Protein AF-A0A415L413-F1 (afdb_monomer_lite)

Foldseek 3Di:
DVVVVVVVVVVVVVVVVVVVVVVVVVVVVVVVVVCCVQVVPPDDPDPADWDFDDQDPQQWTWTAGPVPRDIDIDHDDPVVVVVVVVVVPPD

Sequence (91 aa):
MIHILIPIFVGIGIATVFIRIVRILIFLFSKIKKRMKYERKIKFLCKHIYEINSICGDGEVEVTCLRCGKKKFIRFSLNSLTEFRMIGGKK

pLDDT: mean 71.7, std 13.84, range [36.5, 93.31]

Organism: NCBI:txid39496

Structure (mmCIF, N/CA/C/O backbone):
data_AF-A0A415L413-F1
#
_entry.id   AF-A0A415L413-F1
#
loop_
_atom_site.group_PDB
_atom_site.id
_atom_site.type_symbol
_atom_site.label_atom_id
_atom_site.label_alt_id
_atom_site.label_comp_id
_atom_site.label_asym_id
_atom_site.label_entity_id
_atom_site.label_seq_id
_atom_site.pdbx_PDB_ins_code
_atom_site.Cartn_x
_atom_site.Cartn_y
_atom_site.Cartn_z
_atom_site.occupancy
_atom_site.B_iso_or_equiv
_atom_site.auth_seq_id
_atom_site.auth_comp_id
_atom_site.auth_asym_id
_atom_site.auth_atom_id
_atom_site.pdbx_PDB_model_num
ATOM 1 N N . MET A 1 1 ? 36.383 2.718 -39.621 1.00 62.09 1 MET A N 1
ATOM 2 C CA . MET A 1 1 ? 36.328 3.045 -38.173 1.00 62.09 1 MET A CA 1
ATOM 3 C C . MET A 1 1 ? 35.000 3.662 -37.726 1.00 62.09 1 MET A C 1
ATOM 5 O O . MET A 1 1 ? 34.481 3.220 -36.713 1.00 62.09 1 MET A O 1
ATOM 9 N N . ILE A 1 2 ? 34.403 4.608 -38.464 1.00 66.94 2 ILE A N 1
ATOM 10 C CA . ILE A 1 2 ? 33.136 5.277 -38.080 1.00 66.94 2 ILE A CA 1
ATOM 11 C C . ILE A 1 2 ? 31.951 4.298 -37.924 1.00 66.94 2 ILE A C 1
ATOM 13 O O . ILE A 1 2 ? 31.159 4.436 -36.997 1.00 66.94 2 ILE A O 1
ATOM 17 N N . HIS A 1 3 ? 31.885 3.246 -38.747 1.00 70.31 3 HIS A N 1
ATOM 18 C CA . HIS A 1 3 ? 30.829 2.222 -38.682 1.00 70.31 3 HIS A CA 1
ATOM 19 C C . HIS A 1 3 ? 30.760 1.441 -37.358 1.00 70.31 3 HIS A C 1
ATOM 21 O O . HIS A 1 3 ? 29.707 0.905 -37.036 1.00 70.31 3 HIS A O 1
ATOM 27 N N . ILE A 1 4 ? 31.848 1.387 -36.581 1.00 74.38 4 ILE A N 1
ATOM 28 C CA . ILE A 1 4 ? 31.892 0.696 -35.279 1.00 74.38 4 ILE A CA 1
ATOM 29 C C . ILE A 1 4 ? 31.521 1.659 -34.139 1.00 74.38 4 ILE A C 1
ATOM 31 O O . ILE A 1 4 ? 31.014 1.239 -33.106 1.00 74.38 4 ILE A O 1
ATOM 35 N N . LEU A 1 5 ? 31.699 2.966 -34.336 1.00 74.81 5 LEU A N 1
ATOM 36 C CA . LEU A 1 5 ? 31.396 3.981 -33.325 1.00 74.81 5 LEU A CA 1
ATOM 37 C C . LEU A 1 5 ? 29.884 4.226 -33.179 1.00 74.81 5 LEU A C 1
ATOM 39 O O . LEU A 1 5 ? 29.388 4.460 -32.078 1.00 74.81 5 LEU A O 1
ATOM 43 N N . ILE A 1 6 ? 29.148 4.120 -34.288 1.00 78.81 6 ILE A N 1
ATOM 44 C CA . ILE A 1 6 ? 27.688 4.278 -34.351 1.00 78.81 6 ILE A CA 1
ATOM 45 C C . ILE A 1 6 ? 26.950 3.277 -33.437 1.00 78.81 6 ILE A C 1
ATOM 47 O O . ILE A 1 6 ? 26.162 3.726 -32.602 1.00 78.81 6 ILE A O 1
ATOM 51 N N . PRO A 1 7 ? 27.192 1.950 -33.505 1.00 82.88 7 PRO A N 1
ATOM 52 C CA . PRO A 1 7 ? 26.494 0.996 -32.641 1.00 82.88 7 PRO A CA 1
ATOM 53 C C . PRO A 1 7 ? 26.844 1.163 -31.157 1.00 82.88 7 PRO A C 1
ATOM 55 O O . PRO A 1 7 ? 25.994 0.915 -30.304 1.00 82.88 7 PRO A O 1
ATOM 58 N N . ILE A 1 8 ? 28.051 1.640 -30.833 1.00 84.06 8 ILE A N 1
ATOM 59 C CA . ILE A 1 8 ? 28.458 1.917 -29.447 1.00 84.06 8 ILE A CA 1
ATOM 60 C C . ILE A 1 8 ? 27.635 3.079 -28.874 1.00 84.06 8 ILE A C 1
ATOM 62 O O . ILE A 1 8 ? 27.087 2.968 -27.778 1.00 84.06 8 ILE A O 1
ATOM 66 N N . PHE A 1 9 ? 27.474 4.166 -29.633 1.00 83.00 9 PHE A N 1
ATOM 67 C CA . PHE A 1 9 ? 26.654 5.308 -29.217 1.00 83.00 9 PHE A CA 1
ATOM 68 C C . PHE A 1 9 ? 25.171 4.950 -29.078 1.00 83.00 9 PHE A C 1
ATOM 70 O O . PHE A 1 9 ? 24.526 5.339 -28.102 1.00 83.00 9 PHE A O 1
ATOM 77 N N . VAL A 1 10 ? 24.639 4.161 -30.015 1.00 86.69 10 VAL A N 1
ATOM 78 C CA . VAL A 1 10 ? 23.255 3.668 -29.953 1.00 86.69 10 VAL A CA 1
ATOM 79 C C . VAL A 1 10 ? 23.052 2.770 -28.728 1.00 86.69 10 VAL A C 1
ATOM 81 O O . VAL A 1 10 ? 22.063 2.928 -28.013 1.00 86.69 10 VAL A O 1
ATOM 84 N N . GLY A 1 11 ? 24.012 1.893 -28.418 1.00 85.81 11 GLY A N 1
ATOM 85 C CA . GLY A 1 11 ? 23.978 1.047 -27.223 1.00 85.81 11 GLY A CA 1
ATOM 86 C C . GLY A 1 11 ? 23.930 1.850 -25.918 1.00 85.81 11 GLY A C 1
ATOM 87 O O . GLY A 1 11 ? 23.125 1.548 -25.036 1.00 85.81 11 GLY A O 1
ATOM 88 N N . ILE A 1 12 ? 24.722 2.922 -25.814 1.00 90.12 12 ILE A N 1
ATOM 89 C CA . ILE A 1 12 ? 24.715 3.827 -24.650 1.00 90.12 12 ILE A CA 1
ATOM 90 C C . ILE A 1 12 ? 23.365 4.556 -24.526 1.00 90.12 12 ILE A C 1
ATOM 92 O O . ILE A 1 12 ? 22.824 4.696 -23.423 1.00 90.12 12 ILE A O 1
ATOM 96 N N . GLY A 1 13 ? 22.780 4.975 -25.652 1.00 87.06 13 GLY A N 1
ATOM 97 C CA . GLY A 1 13 ? 21.447 5.581 -25.692 1.00 87.06 13 GLY A CA 1
ATOM 98 C C . GLY A 1 13 ? 20.357 4.634 -25.179 1.00 87.06 13 GLY A C 1
ATOM 99 O O . GLY A 1 13 ? 19.558 5.001 -24.319 1.00 87.06 13 GLY A O 1
ATOM 100 N N . ILE A 1 14 ? 20.362 3.381 -25.632 1.00 90.19 14 ILE A N 1
ATOM 101 C CA . ILE A 1 14 ? 19.392 2.369 -25.187 1.00 90.19 14 ILE A CA 1
ATOM 102 C C . ILE A 1 14 ? 19.570 2.068 -23.694 1.00 90.19 14 ILE A C 1
ATOM 104 O O . ILE A 1 14 ? 18.589 2.037 -22.947 1.00 90.19 14 ILE A O 1
ATOM 108 N N . ALA A 1 15 ? 20.812 1.905 -23.233 1.00 89.75 15 ALA A N 1
ATOM 109 C CA . ALA A 1 15 ? 21.107 1.620 -21.832 1.00 89.75 15 ALA A CA 1
ATOM 110 C C . ALA A 1 15 ? 20.622 2.742 -20.899 1.00 89.75 15 ALA A C 1
ATOM 112 O O . ALA A 1 15 ? 20.003 2.480 -19.866 1.00 89.75 15 ALA A O 1
ATOM 113 N N . THR A 1 16 ? 20.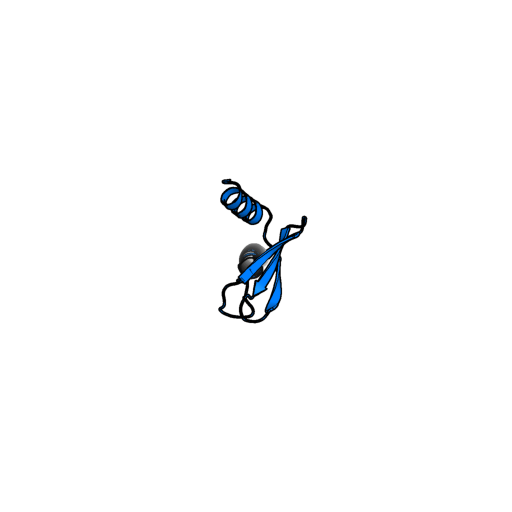847 4.003 -21.271 1.00 91.75 16 THR A N 1
ATOM 114 C CA . THR A 1 16 ? 20.412 5.155 -20.466 1.00 91.75 16 THR A CA 1
ATOM 115 C C . THR A 1 16 ? 18.890 5.278 -20.399 1.00 91.75 16 THR A C 1
ATOM 117 O O . THR A 1 16 ? 18.347 5.509 -19.313 1.00 91.75 16 THR A O 1
ATOM 120 N N . VAL A 1 17 ? 18.181 5.054 -21.510 1.00 92.75 17 VAL A N 1
ATOM 121 C CA . VAL A 1 17 ? 16.708 5.020 -21.531 1.00 92.75 17 VAL A CA 1
ATOM 122 C C . VAL A 1 17 ? 16.177 3.871 -20.671 1.00 92.75 17 VAL A C 1
ATOM 124 O O . VAL A 1 17 ? 15.271 4.077 -19.859 1.00 92.75 17 VAL A O 1
ATOM 127 N N . PHE A 1 18 ? 16.781 2.686 -20.761 1.00 92.94 18 PHE A N 1
ATOM 128 C CA . PHE A 1 18 ? 16.387 1.527 -19.960 1.00 92.94 18 PHE A CA 1
ATOM 129 C C . PHE A 1 18 ? 16.532 1.790 -18.454 1.00 92.94 18 PHE A C 1
ATOM 131 O O . PHE A 1 18 ? 15.596 1.556 -17.687 1.00 92.94 18 PHE A O 1
ATOM 138 N N . ILE A 1 19 ? 17.655 2.376 -18.025 1.00 92.44 19 ILE A N 1
ATOM 139 C CA . ILE A 1 19 ? 17.880 2.752 -16.619 1.00 92.44 19 ILE A CA 1
ATOM 140 C C . ILE A 1 19 ? 16.811 3.742 -16.135 1.00 92.44 19 ILE A C 1
ATOM 142 O O . ILE A 1 19 ? 16.302 3.612 -15.017 1.00 92.44 19 ILE A O 1
ATOM 146 N N . ARG A 1 20 ? 16.436 4.729 -16.962 1.00 93.06 20 ARG A N 1
ATOM 147 C CA . ARG A 1 20 ? 15.376 5.693 -16.623 1.00 93.06 20 ARG A CA 1
ATOM 148 C C . ARG A 1 20 ? 14.029 5.003 -16.422 1.00 93.06 20 ARG A C 1
ATOM 150 O O . ARG A 1 20 ? 13.373 5.272 -15.415 1.00 93.06 20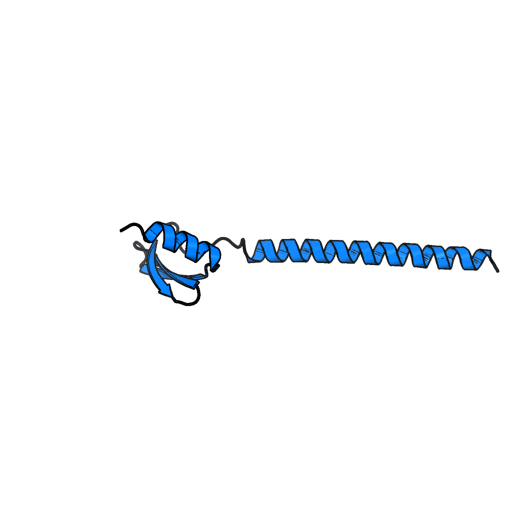 ARG A O 1
ATOM 157 N N . ILE A 1 21 ? 13.651 4.100 -17.326 1.00 93.31 21 ILE A N 1
ATOM 158 C CA . ILE A 1 21 ? 12.398 3.336 -17.247 1.00 93.31 21 ILE A CA 1
ATOM 159 C C . ILE A 1 21 ? 12.364 2.502 -15.962 1.00 93.31 21 ILE A C 1
ATOM 161 O O . ILE A 1 21 ? 11.421 2.619 -15.179 1.00 93.31 21 ILE A O 1
ATOM 165 N N . VAL A 1 22 ? 13.422 1.736 -15.677 1.00 92.31 22 VAL A N 1
ATOM 166 C CA . VAL A 1 22 ? 13.513 0.911 -14.459 1.00 92.31 22 VAL A CA 1
ATOM 167 C C . VAL A 1 22 ? 13.371 1.765 -13.196 1.00 92.31 22 VAL A C 1
ATOM 169 O O . VAL A 1 22 ? 12.639 1.400 -12.274 1.00 92.31 22 VAL A O 1
ATOM 172 N N . ARG A 1 23 ? 14.005 2.943 -13.155 1.00 92.69 23 ARG A N 1
ATOM 173 C CA . ARG A 1 23 ? 13.918 3.856 -12.004 1.00 92.69 23 ARG A CA 1
ATOM 174 C C . ARG A 1 23 ? 12.491 4.362 -11.771 1.00 92.69 23 ARG A C 1
ATOM 176 O O . ARG A 1 23 ? 12.057 4.437 -10.620 1.00 92.69 23 ARG A O 1
ATOM 183 N N . ILE A 1 24 ? 11.756 4.664 -12.844 1.00 91.56 24 ILE A N 1
ATOM 184 C CA . ILE A 1 24 ? 10.342 5.064 -12.777 1.00 91.56 24 ILE A CA 1
ATOM 185 C C . ILE A 1 24 ? 9.483 3.903 -12.263 1.00 91.56 24 ILE A C 1
ATOM 187 O O . ILE A 1 24 ? 8.673 4.112 -11.356 1.00 91.56 24 ILE A O 1
ATOM 191 N N . LEU A 1 25 ? 9.693 2.676 -12.757 1.00 90.69 25 LEU A N 1
ATOM 192 C CA . LEU A 1 25 ? 8.976 1.500 -12.252 1.00 90.69 25 LEU A CA 1
ATOM 193 C C . LEU A 1 25 ? 9.222 1.288 -10.753 1.00 90.69 25 LEU A C 1
ATOM 195 O O . LEU A 1 25 ? 8.263 1.134 -9.999 1.00 90.69 25 LEU A O 1
ATOM 199 N N . ILE A 1 26 ? 10.475 1.336 -10.287 1.00 90.12 26 ILE A N 1
ATOM 200 C CA . ILE A 1 26 ? 10.806 1.166 -8.859 1.00 90.12 26 ILE A CA 1
ATOM 201 C C . ILE A 1 26 ? 10.115 2.235 -8.002 1.00 90.12 26 ILE A C 1
ATOM 203 O O . ILE A 1 26 ? 9.608 1.933 -6.915 1.00 90.12 26 ILE A O 1
ATOM 207 N N . PHE A 1 27 ? 10.060 3.479 -8.483 1.00 88.06 27 PHE A N 1
ATOM 208 C CA . PHE A 1 27 ? 9.372 4.563 -7.789 1.00 88.06 27 PHE A CA 1
ATOM 209 C C . PHE A 1 27 ? 7.860 4.311 -7.689 1.00 88.06 27 PHE A C 1
ATOM 211 O O . PHE A 1 27 ? 7.282 4.439 -6.605 1.00 88.06 27 PHE A O 1
ATOM 218 N N . LEU A 1 28 ? 7.227 3.888 -8.787 1.00 85.88 28 LEU A N 1
ATOM 219 C CA . LEU A 1 28 ? 5.805 3.540 -8.821 1.00 85.88 28 LEU A CA 1
ATOM 220 C C . LEU A 1 28 ? 5.493 2.365 -7.888 1.00 85.88 28 LEU A C 1
ATOM 222 O O . LEU A 1 28 ? 4.598 2.477 -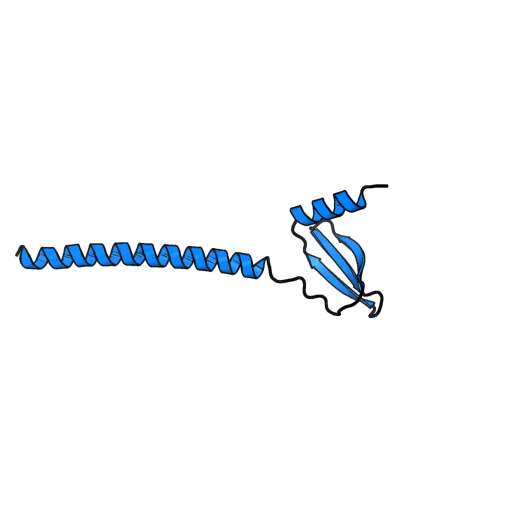7.048 1.00 85.88 28 LEU A O 1
ATOM 226 N N . PHE A 1 29 ? 6.278 1.287 -7.940 1.00 83.69 29 PHE A N 1
ATOM 227 C CA . PHE A 1 29 ? 6.123 0.147 -7.034 1.00 83.69 29 PHE A CA 1
ATOM 228 C C . PHE A 1 29 ? 6.327 0.533 -5.572 1.00 83.69 29 PHE A C 1
ATOM 230 O O . PHE A 1 29 ? 5.578 0.080 -4.709 1.00 83.69 29 PHE A O 1
ATOM 237 N N . SER A 1 30 ? 7.285 1.408 -5.268 1.00 80.38 30 SER A N 1
ATOM 238 C CA . SER A 1 30 ? 7.498 1.903 -3.903 1.00 80.38 30 SER A CA 1
ATOM 239 C C . SER A 1 30 ? 6.311 2.728 -3.407 1.00 80.38 30 SER A C 1
ATOM 241 O O . SER A 1 30 ? 5.906 2.597 -2.249 1.00 80.38 30 SER A O 1
ATOM 243 N N . LYS A 1 31 ? 5.706 3.540 -4.281 1.00 76.69 31 LYS A N 1
ATOM 244 C CA . LYS A 1 31 ? 4.499 4.315 -3.974 1.00 76.69 31 LYS A CA 1
ATOM 245 C C . LYS A 1 31 ? 3.298 3.398 -3.729 1.00 76.69 31 LYS A C 1
ATOM 247 O O . LYS A 1 31 ? 2.587 3.595 -2.745 1.00 76.69 31 LYS A O 1
ATOM 252 N N . ILE A 1 32 ? 3.123 2.363 -4.551 1.00 74.38 32 ILE A N 1
ATOM 253 C CA . ILE A 1 32 ? 2.073 1.346 -4.383 1.00 74.38 32 ILE A CA 1
ATOM 254 C C . ILE A 1 32 ? 2.302 0.536 -3.102 1.00 74.38 32 ILE A C 1
ATOM 256 O O . ILE A 1 32 ? 1.372 0.352 -2.325 1.00 74.38 32 ILE A O 1
ATOM 260 N N . LYS A 1 33 ? 3.537 0.111 -2.815 1.00 72.19 33 LYS A N 1
ATOM 261 C CA . LYS A 1 33 ? 3.889 -0.630 -1.593 1.00 72.19 33 LYS A CA 1
ATOM 262 C C . LYS A 1 33 ? 3.644 0.200 -0.335 1.00 72.19 33 LYS A C 1
ATOM 264 O O . LYS A 1 33 ? 3.139 -0.333 0.651 1.00 72.19 33 LYS A O 1
ATOM 269 N N . LYS A 1 34 ? 3.959 1.501 -0.367 1.00 66.06 34 LYS A N 1
ATOM 270 C CA . LYS A 1 34 ? 3.593 2.432 0.710 1.00 66.06 34 LYS A CA 1
ATOM 271 C C . LYS A 1 34 ? 2.074 2.490 0.862 1.00 66.06 34 LYS A C 1
ATOM 273 O O . LYS A 1 34 ? 1.597 2.230 1.960 1.00 66.06 34 LYS A O 1
ATOM 278 N N . ARG A 1 35 ? 1.317 2.721 -0.218 1.00 60.62 35 ARG A N 1
ATOM 279 C CA . ARG A 1 35 ? -0.157 2.723 -0.164 1.00 60.62 35 ARG A CA 1
ATOM 280 C C . ARG A 1 35 ? -0.719 1.417 0.395 1.00 60.62 35 ARG A C 1
ATOM 282 O O . ARG A 1 35 ? -1.441 1.468 1.371 1.00 60.62 35 ARG A O 1
ATOM 289 N N . MET A 1 36 ? -0.272 0.256 -0.075 1.00 61.19 36 MET A N 1
ATOM 290 C CA . MET A 1 36 ? -0.670 -1.062 0.448 1.00 61.19 36 MET A CA 1
ATOM 291 C C . MET A 1 36 ? -0.333 -1.272 1.934 1.00 61.19 36 MET A C 1
ATOM 293 O O . MET A 1 36 ? -1.028 -2.016 2.626 1.00 61.19 36 MET A O 1
ATOM 297 N N . LYS A 1 37 ? 0.738 -0.648 2.442 1.00 58.94 37 LYS A N 1
ATOM 298 C CA . LYS A 1 37 ? 1.128 -0.734 3.857 1.00 58.94 37 LYS A CA 1
ATOM 299 C C . LYS A 1 37 ? 0.278 0.180 4.748 1.00 58.94 37 LYS A C 1
ATOM 301 O O . LYS A 1 37 ? -0.034 -0.229 5.860 1.00 58.94 37 LYS A O 1
ATOM 306 N N . TYR A 1 38 ? -0.105 1.366 4.267 1.00 52.34 38 TYR A N 1
ATOM 307 C CA . TYR A 1 38 ? -0.926 2.332 5.014 1.00 52.34 38 TYR A CA 1
ATOM 308 C C . TYR A 1 38 ? -2.444 2.115 4.836 1.00 52.34 38 TYR A C 1
ATOM 310 O O . TYR A 1 38 ? -3.196 2.329 5.776 1.00 52.34 38 TYR A O 1
ATOM 318 N N . GLU A 1 39 ? -2.898 1.603 3.687 1.00 46.09 39 GLU A N 1
ATOM 319 C CA . GLU A 1 39 ? -4.283 1.165 3.418 1.00 46.09 39 GLU A CA 1
ATOM 320 C C . GLU A 1 39 ? -4.542 -0.283 3.848 1.00 46.09 39 GLU A C 1
ATOM 322 O O . GLU A 1 39 ? -5.588 -0.854 3.523 1.00 46.09 39 GLU A O 1
ATOM 327 N N . ARG A 1 40 ? -3.616 -0.919 4.584 1.00 47.34 40 ARG A N 1
ATOM 328 C CA . ARG A 1 40 ? -3.895 -2.212 5.215 1.00 47.34 40 ARG A CA 1
ATOM 329 C C . ARG A 1 40 ? -4.957 -1.985 6.288 1.00 47.34 40 ARG A C 1
ATOM 331 O O . ARG A 1 40 ? -4.657 -1.735 7.450 1.00 47.34 40 ARG A O 1
ATOM 338 N N . LYS A 1 41 ? -6.204 -2.059 5.816 1.00 49.22 41 LYS A N 1
ATOM 339 C CA . LYS A 1 41 ? -7.477 -2.092 6.521 1.00 49.22 41 LYS A CA 1
ATOM 340 C C . LYS A 1 41 ? -7.255 -2.617 7.926 1.00 49.22 41 LYS A C 1
ATOM 342 O O . LYS A 1 41 ? -6.774 -3.742 8.085 1.00 49.22 41 LYS A O 1
ATOM 347 N N . ILE A 1 42 ? -7.616 -1.808 8.916 1.00 56.84 42 ILE A N 1
ATOM 348 C CA . ILE A 1 42 ? -7.739 -2.224 10.307 1.00 56.84 42 ILE A CA 1
ATOM 349 C C . ILE A 1 42 ? -8.670 -3.443 10.309 1.00 56.84 42 ILE A C 1
ATOM 351 O O . ILE A 1 42 ? -9.889 -3.325 10.236 1.00 56.84 42 ILE A O 1
ATOM 355 N N . LYS A 1 43 ? -8.093 -4.648 10.273 1.00 55.03 43 LYS A N 1
ATOM 356 C CA . LYS A 1 43 ? -8.867 -5.886 10.321 1.00 55.03 43 LYS A CA 1
ATOM 357 C C . LYS A 1 43 ? -9.331 -6.041 11.756 1.00 55.03 43 LYS A C 1
ATOM 359 O O . LYS A 1 43 ? -8.521 -6.383 12.617 1.00 55.03 43 LYS A O 1
ATOM 364 N N . PHE A 1 44 ? -10.591 -5.756 12.039 1.00 62.00 44 PHE A N 1
ATOM 365 C CA . PHE A 1 44 ? -11.172 -6.068 13.340 1.00 62.00 44 PHE A CA 1
ATOM 366 C C . PHE A 1 44 ? -11.177 -7.591 13.551 1.00 62.00 44 PHE A C 1
ATOM 368 O O . PHE A 1 44 ? -11.337 -8.355 12.600 1.00 62.00 44 PHE A O 1
ATOM 375 N N . LEU A 1 45 ? -10.919 -8.036 14.787 1.00 68.75 45 LEU A N 1
ATOM 376 C CA . LEU A 1 45 ? -10.875 -9.466 15.141 1.00 68.75 45 LEU A CA 1
ATOM 377 C C . LEU A 1 45 ? -12.254 -10.129 15.014 1.00 68.75 45 LEU A C 1
ATOM 379 O O . LEU A 1 45 ? -12.340 -11.335 14.804 1.00 68.75 45 LEU A O 1
ATOM 383 N N . CYS A 1 46 ? -13.324 -9.353 15.166 1.00 71.38 46 CYS A N 1
ATOM 384 C CA . CYS A 1 46 ? -14.702 -9.785 15.001 1.00 71.38 46 CYS A CA 1
ATOM 385 C C . CYS A 1 46 ? -15.547 -8.656 14.396 1.00 71.38 46 CYS A C 1
ATOM 387 O O . CYS A 1 46 ? -15.174 -7.486 14.429 1.00 71.38 46 CYS A O 1
ATOM 389 N N . LYS A 1 47 ? -16.699 -9.011 13.820 1.00 72.00 47 LYS A N 1
ATOM 390 C CA . LYS A 1 47 ? -17.642 -8.072 13.188 1.00 72.00 47 LYS A CA 1
ATOM 391 C C . LYS A 1 47 ? -18.653 -7.531 14.211 1.00 72.00 47 LYS A C 1
ATOM 393 O O . LYS A 1 47 ? -19.857 -7.572 13.987 1.00 72.00 47 LYS A O 1
ATOM 398 N N . HIS A 1 48 ? -18.164 -7.113 15.373 1.00 77.12 48 HIS A N 1
ATOM 399 C CA . HIS A 1 48 ? -18.978 -6.616 16.482 1.00 77.12 48 HIS A CA 1
ATOM 400 C C . HIS A 1 48 ? -18.692 -5.143 16.762 1.00 77.12 48 HIS A C 1
ATOM 402 O O . HIS A 1 48 ? -17.720 -4.588 16.256 1.00 77.12 48 HIS A O 1
ATOM 408 N N . ILE A 1 49 ? -19.539 -4.533 17.592 1.00 72.00 49 ILE A N 1
ATOM 409 C CA . ILE A 1 49 ? -19.317 -3.184 18.108 1.00 72.00 49 ILE A CA 1
ATOM 410 C C . ILE A 1 49 ? -18.149 -3.238 19.101 1.00 72.00 49 ILE A C 1
ATOM 412 O O . ILE A 1 49 ? -18.091 -4.115 19.974 1.00 72.00 49 ILE A O 1
ATOM 416 N N . TYR A 1 50 ? -17.203 -2.323 18.920 1.00 71.00 50 TYR A N 1
ATOM 417 C CA . TYR A 1 50 ? -16.072 -2.124 19.812 1.00 71.00 50 TYR A CA 1
ATOM 418 C C . TYR A 1 50 ? -16.249 -0.810 20.562 1.00 71.00 50 TYR A C 1
ATOM 420 O O . TYR A 1 50 ? -16.613 0.197 19.957 1.00 71.00 50 TYR A O 1
ATOM 428 N N . GLU A 1 51 ? -15.961 -0.832 21.855 1.00 76.62 51 GLU A N 1
ATOM 429 C CA . GLU A 1 51 ? -15.837 0.359 22.682 1.00 76.62 51 GLU A CA 1
ATOM 430 C C . GLU A 1 51 ? -14.386 0.845 22.660 1.00 76.62 51 GLU A C 1
ATOM 432 O O . GLU A 1 51 ? -13.446 0.044 22.609 1.00 76.62 51 GLU A O 1
ATOM 437 N N . ILE A 1 52 ? -14.208 2.164 22.638 1.00 76.06 52 ILE A N 1
ATOM 438 C CA . ILE A 1 52 ? -12.897 2.803 22.705 1.00 76.06 52 ILE A CA 1
ATOM 439 C C . ILE A 1 52 ? -12.599 3.050 24.180 1.00 76.06 52 ILE A C 1
ATOM 441 O O . ILE A 1 52 ? -13.229 3.905 24.795 1.00 76.06 52 ILE A O 1
ATOM 445 N N . ASN A 1 53 ? -11.640 2.311 24.735 1.00 69.31 53 ASN A N 1
ATOM 446 C CA . ASN A 1 53 ? -11.354 2.372 26.168 1.00 69.31 53 ASN A CA 1
ATOM 447 C C . ASN A 1 53 ? -10.331 3.455 26.501 1.00 69.31 53 ASN A C 1
ATOM 449 O O . ASN A 1 53 ? -10.462 4.150 27.505 1.00 69.31 53 ASN A O 1
ATOM 453 N N . SER A 1 54 ? -9.287 3.585 25.682 1.00 68.56 54 SER A N 1
ATOM 454 C CA . SER A 1 54 ? -8.204 4.525 25.945 1.00 68.56 54 SER A CA 1
ATOM 455 C C . SER A 1 54 ? -7.532 4.980 24.651 1.00 68.56 54 SER A C 1
ATOM 457 O O . SER A 1 54 ? -7.377 4.219 23.693 1.00 68.56 54 SER A O 1
ATOM 459 N N . ILE A 1 55 ? -7.150 6.257 24.620 1.00 68.88 55 ILE A N 1
ATOM 460 C CA . ILE A 1 55 ? -6.295 6.830 23.581 1.00 68.88 55 ILE A CA 1
ATOM 461 C C . ILE A 1 55 ? -4.924 7.015 24.223 1.00 68.88 55 ILE A C 1
ATOM 463 O O . ILE A 1 55 ? -4.738 7.917 25.039 1.00 68.88 55 ILE A O 1
ATOM 467 N N . CYS A 1 56 ? -3.977 6.153 23.874 1.00 59.69 56 CYS A N 1
ATOM 468 C CA . CYS A 1 56 ? -2.593 6.289 24.294 1.00 59.69 56 CYS A CA 1
ATOM 469 C C . CYS A 1 56 ? -1.947 7.472 23.550 1.00 59.69 56 CYS A C 1
ATOM 471 O O . CYS A 1 56 ? -2.231 7.713 22.370 1.00 59.69 56 CYS A O 1
ATOM 473 N N . GLY A 1 57 ? -1.098 8.231 24.248 1.00 56.22 57 GLY A N 1
ATOM 474 C CA . GLY A 1 57 ? -0.503 9.482 23.758 1.00 56.22 57 GLY A CA 1
ATOM 475 C C . GLY A 1 57 ? 0.267 9.350 22.439 1.00 56.22 57 GLY A C 1
ATOM 476 O O . GLY A 1 57 ? 0.353 10.318 21.689 1.00 56.22 57 GLY A O 1
ATOM 477 N N . ASP A 1 58 ? 0.725 8.143 22.104 1.00 62.78 58 ASP A N 1
ATOM 478 C CA . ASP A 1 58 ? 1.501 7.830 20.899 1.00 62.78 58 ASP A CA 1
ATOM 479 C C . ASP A 1 58 ? 0.656 7.573 19.632 1.00 62.78 58 ASP A C 1
ATOM 481 O O . ASP A 1 58 ? 1.161 7.088 18.613 1.00 62.78 58 ASP A O 1
ATOM 485 N N . GLY A 1 59 ? -0.645 7.888 19.669 1.00 62.50 59 GLY A N 1
ATOM 486 C CA . GLY A 1 59 ? -1.566 7.670 18.546 1.00 62.50 59 GLY A CA 1
ATOM 487 C C . GLY A 1 59 ? -2.077 6.231 18.440 1.00 62.50 59 GLY A C 1
ATOM 488 O O . GLY A 1 59 ? -2.530 5.801 17.376 1.00 62.50 59 GLY A O 1
ATOM 489 N N . GLU A 1 60 ? -2.012 5.478 19.535 1.00 69.94 60 GLU A N 1
ATOM 490 C CA . GLU A 1 60 ? -2.583 4.138 19.648 1.00 69.94 60 GLU A CA 1
ATOM 491 C C . GLU A 1 60 ? -3.909 4.198 20.405 1.00 69.94 60 GLU A C 1
ATOM 493 O O . GLU A 1 60 ? -4.018 4.830 21.450 1.00 69.94 60 GLU A O 1
ATOM 498 N N . VAL A 1 61 ? -4.937 3.554 19.864 1.00 76.19 61 VAL A N 1
ATOM 499 C CA . VAL A 1 61 ? -6.269 3.487 20.465 1.00 76.19 61 VAL A CA 1
ATOM 500 C C . VAL A 1 61 ? -6.549 2.042 20.842 1.00 76.19 61 VAL A C 1
ATOM 502 O O . VAL A 1 61 ? -6.510 1.147 19.991 1.00 76.19 61 VAL A O 1
ATOM 505 N N . GLU A 1 62 ? -6.828 1.812 22.120 1.00 78.88 62 GLU A N 1
ATOM 506 C CA . GLU A 1 62 ? -7.284 0.519 22.614 1.00 78.88 62 GLU A CA 1
ATOM 507 C C . GLU A 1 62 ? -8.787 0.396 22.357 1.00 78.88 62 GLU A C 1
ATOM 509 O O . GLU A 1 62 ? -9.595 1.173 22.873 1.00 78.88 62 GLU A O 1
ATOM 514 N N . VAL A 1 63 ? -9.160 -0.601 21.556 1.00 77.50 63 VAL A N 1
ATOM 515 C CA . VAL A 1 63 ? -10.554 -0.958 21.313 1.00 77.50 63 VAL A CA 1
ATOM 516 C C . VAL A 1 63 ? -10.867 -2.319 21.917 1.00 77.50 63 VAL A C 1
ATOM 518 O O . VAL A 1 63 ? -10.140 -3.296 21.708 1.00 77.50 63 VAL A O 1
ATOM 521 N N . THR A 1 64 ? -11.984 -2.406 22.629 1.00 79.88 64 THR A N 1
ATOM 522 C CA . THR A 1 64 ? -12.455 -3.639 23.264 1.00 79.88 64 THR A CA 1
ATOM 523 C C . THR A 1 64 ? -13.789 -4.045 22.664 1.00 79.88 64 THR A C 1
ATOM 525 O O . THR A 1 64 ? -14.717 -3.251 22.570 1.00 79.88 64 THR A O 1
ATOM 528 N N . CYS A 1 65 ? -13.909 -5.293 22.217 1.00 81.44 65 CYS A N 1
ATOM 529 C CA . CYS A 1 65 ? -15.181 -5.797 21.714 1.00 81.44 65 CYS A CA 1
ATOM 530 C C . CYS A 1 65 ? -16.169 -5.987 22.870 1.00 81.44 65 CYS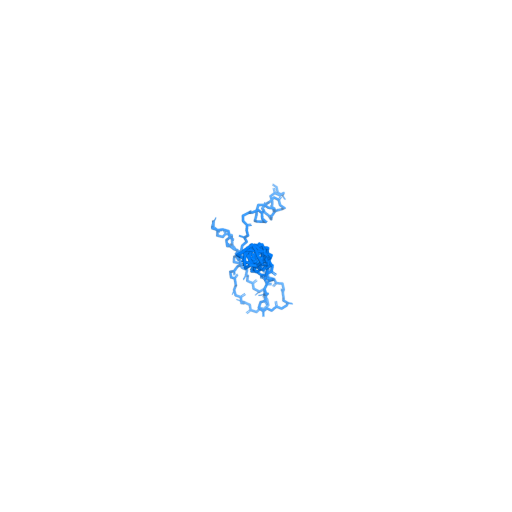 A C 1
ATOM 532 O O . CYS A 1 65 ? -15.925 -6.834 23.727 1.00 81.44 65 CYS A O 1
ATOM 534 N N . LEU A 1 66 ? -17.322 -5.313 22.827 1.00 75.56 66 LEU A N 1
ATOM 535 C CA . LEU A 1 66 ? -18.372 -5.428 23.853 1.00 75.56 66 LEU A CA 1
ATOM 536 C C . LEU A 1 66 ? -18.937 -6.851 23.978 1.00 75.56 66 LEU A C 1
ATOM 538 O O . LEU A 1 66 ? -19.319 -7.287 25.055 1.00 75.56 66 LEU A O 1
ATOM 542 N N . ARG A 1 67 ? -18.973 -7.598 22.868 1.00 75.94 67 ARG A N 1
ATOM 543 C CA . ARG A 1 67 ? -19.529 -8.961 22.832 1.00 75.94 67 ARG A CA 1
ATOM 544 C C . ARG A 1 67 ? -18.530 -10.058 23.173 1.00 75.94 67 ARG A C 1
ATOM 546 O O . ARG A 1 67 ? -18.919 -11.094 23.689 1.00 75.94 67 ARG A O 1
ATOM 553 N N . CYS A 1 68 ? -17.266 -9.885 22.791 1.00 82.75 68 CYS A N 1
ATOM 554 C CA . CYS A 1 68 ? -16.256 -10.942 22.901 1.00 82.75 68 CYS A CA 1
ATOM 555 C C . CYS A 1 68 ? -15.200 -10.659 23.972 1.00 82.75 68 CYS A C 1
ATOM 557 O O . CYS A 1 68 ? -14.323 -11.494 24.160 1.00 82.75 68 CYS A O 1
ATOM 559 N N . GLY A 1 69 ? -15.182 -9.458 24.558 1.00 75.19 69 GLY A N 1
ATOM 560 C CA . GLY A 1 69 ? -14.133 -9.002 25.477 1.00 75.19 69 GLY A CA 1
ATOM 561 C C . GLY A 1 69 ? -12.741 -8.868 24.846 1.00 75.19 69 GLY A C 1
ATOM 562 O O . GLY A 1 69 ? -11.780 -8.517 25.523 1.00 75.19 69 GLY A O 1
ATOM 563 N N . LYS A 1 70 ? -12.595 -9.150 23.543 1.00 78.06 70 LYS A N 1
ATOM 564 C CA . LYS A 1 70 ? -11.305 -9.120 22.846 1.00 78.06 70 LYS A CA 1
ATOM 565 C C . LYS A 1 70 ? -10.799 -7.686 22.740 1.00 78.06 70 LYS A C 1
ATOM 567 O O . LYS A 1 70 ? -11.452 -6.855 22.105 1.00 78.06 70 LYS A O 1
ATOM 572 N N . LYS A 1 71 ? -9.618 -7.446 23.301 1.00 78.75 71 LYS A N 1
ATOM 573 C CA . LYS A 1 71 ? -8.893 -6.176 23.235 1.00 78.75 71 LYS A CA 1
ATOM 574 C C . LYS A 1 71 ? -7.991 -6.127 22.008 1.00 78.75 71 LYS A C 1
ATOM 576 O O . LYS A 1 71 ? -7.401 -7.140 21.622 1.00 78.75 71 LYS A O 1
ATOM 581 N N . LYS A 1 72 ? -7.884 -4.958 21.386 1.00 74.56 72 LYS A N 1
ATOM 582 C CA . LYS A 1 72 ? -6.983 -4.717 20.261 1.00 74.56 72 LYS A CA 1
ATOM 583 C C . LYS A 1 72 ? -6.461 -3.290 20.279 1.00 74.56 72 LYS A C 1
ATOM 585 O O . LYS A 1 72 ? -7.231 -2.352 20.422 1.00 74.56 72 LYS A O 1
ATOM 590 N N . PHE A 1 73 ? -5.170 -3.144 20.015 1.00 72.81 73 PHE A N 1
ATOM 591 C CA . PHE A 1 73 ? -4.544 -1.849 19.789 1.00 72.81 73 PHE A CA 1
ATOM 592 C C . PHE A 1 73 ? -4.582 -1.511 18.299 1.00 72.81 73 PHE A C 1
ATOM 594 O O . PHE A 1 73 ? -4.178 -2.314 17.447 1.00 72.81 73 PHE A O 1
ATOM 601 N N . ILE A 1 74 ? -5.121 -0.340 17.977 1.00 73.25 74 ILE A N 1
ATOM 602 C CA . ILE A 1 74 ? -5.167 0.206 16.623 1.00 73.25 74 ILE A CA 1
ATOM 603 C C . ILE A 1 74 ? -4.306 1.457 16.603 1.00 73.25 74 ILE A C 1
ATOM 605 O O . ILE A 1 74 ? -4.573 2.418 17.317 1.00 73.25 74 ILE A O 1
ATOM 609 N N . ARG A 1 75 ? -3.287 1.460 15.747 1.00 66.56 75 ARG A N 1
ATOM 610 C CA . ARG A 1 75 ? -2.433 2.626 15.549 1.00 66.56 75 ARG A CA 1
ATOM 611 C C . ARG A 1 75 ? -3.038 3.526 14.479 1.00 66.56 75 ARG A C 1
ATOM 613 O O . ARG A 1 75 ? -3.170 3.109 13.327 1.00 66.56 75 ARG A O 1
ATOM 620 N N . PHE A 1 76 ? -3.412 4.740 14.861 1.00 64.69 76 PHE A N 1
ATOM 621 C CA . PHE A 1 76 ? -3.891 5.768 13.946 1.00 64.69 76 PHE A CA 1
ATOM 622 C C . PHE A 1 76 ? -2.733 6.677 13.529 1.00 64.69 76 PHE A C 1
ATOM 624 O O . PHE A 1 76 ? -1.786 6.904 14.280 1.00 64.69 76 PHE A O 1
ATOM 631 N N . SER A 1 77 ? -2.798 7.220 12.313 1.00 60.09 77 SER A N 1
ATOM 632 C CA . SER A 1 77 ? -1.962 8.368 11.964 1.00 60.09 77 SER A CA 1
ATOM 633 C C . SER A 1 77 ? -2.450 9.599 12.729 1.00 60.09 77 SER A C 1
ATOM 635 O O . SER A 1 77 ? -3.656 9.811 12.832 1.00 60.09 77 SER A O 1
ATOM 637 N N . LEU A 1 78 ? -1.526 10.429 13.222 1.00 58.78 78 LEU A N 1
ATOM 638 C CA . LEU A 1 78 ? -1.822 11.652 13.985 1.00 58.78 78 LEU A CA 1
ATOM 639 C C . LEU A 1 78 ? -2.913 12.529 13.343 1.00 58.78 78 LEU A C 1
ATOM 641 O O . LEU A 1 78 ? -3.788 13.022 14.050 1.00 58.78 78 LEU A O 1
ATOM 645 N N . ASN A 1 79 ? -2.930 12.653 12.012 1.00 58.31 79 ASN A N 1
ATOM 646 C CA . ASN A 1 79 ? -3.956 13.427 11.304 1.00 58.31 79 ASN A CA 1
ATOM 647 C C . ASN A 1 79 ? -5.375 12.885 11.536 1.00 58.31 79 ASN A C 1
ATOM 649 O O . ASN A 1 79 ? -6.265 13.649 11.894 1.00 58.31 79 ASN A O 1
ATOM 653 N N . SER A 1 80 ? -5.583 11.572 11.409 1.00 57.88 80 SER A N 1
ATOM 654 C CA . SER A 1 80 ? -6.899 10.965 11.635 1.00 57.88 80 SER A CA 1
ATOM 655 C C . SER A 1 80 ? -7.278 10.931 13.116 1.00 57.88 80 SER A C 1
ATOM 657 O O . SER A 1 80 ? -8.445 11.117 13.438 1.00 57.88 80 SER A O 1
ATOM 659 N N . LEU A 1 81 ? -6.311 10.784 14.031 1.00 60.22 81 LEU A N 1
ATOM 660 C CA . LEU A 1 81 ? -6.559 10.897 15.475 1.00 60.22 81 LEU A CA 1
ATOM 661 C C . LEU A 1 81 ? -7.080 12.294 15.858 1.00 60.22 81 LEU A C 1
ATOM 663 O O . LEU A 1 81 ? -7.966 12.419 16.703 1.00 60.22 81 LEU A O 1
ATOM 667 N N . THR A 1 82 ? -6.533 13.339 15.232 1.00 58.47 82 THR A N 1
ATOM 668 C CA . THR A 1 82 ? -6.949 14.728 15.474 1.00 58.47 82 THR A CA 1
ATOM 669 C C . THR A 1 82 ? -8.387 14.950 14.998 1.00 58.47 82 THR A C 1
ATOM 671 O O . THR A 1 82 ? -9.180 15.543 15.723 1.00 58.47 82 THR A O 1
ATOM 674 N N . GLU A 1 83 ? -8.757 14.389 13.844 1.00 58.84 83 GLU A N 1
ATOM 675 C CA . GLU A 1 83 ? -10.129 14.412 13.317 1.00 58.84 83 GLU A CA 1
ATOM 676 C C . GLU A 1 83 ? -11.122 13.698 14.260 1.00 58.84 83 GLU A C 1
ATOM 678 O O . GLU A 1 83 ? -12.171 14.249 14.593 1.00 58.84 83 GLU A O 1
ATOM 683 N 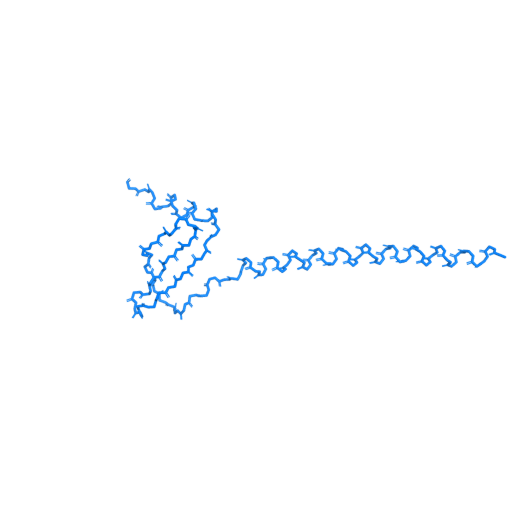N . PHE A 1 84 ? -10.751 12.528 14.804 1.00 58.75 84 PHE A N 1
ATOM 684 C CA . PHE A 1 84 ? -11.554 11.825 15.818 1.00 58.75 84 PHE A CA 1
ATOM 685 C C . PHE A 1 84 ? -11.712 12.628 17.119 1.00 58.75 84 PHE A C 1
ATOM 687 O O . PHE A 1 84 ? -12.807 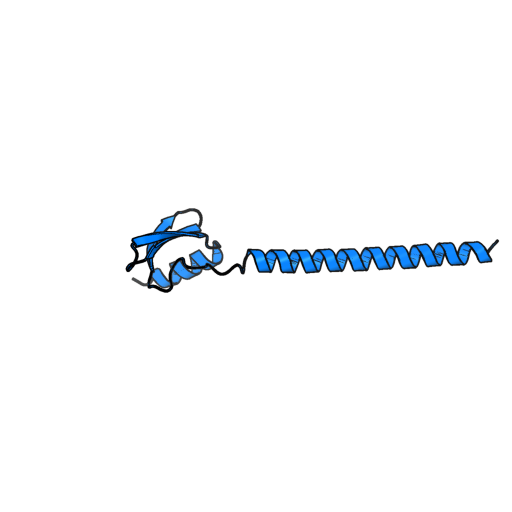12.668 17.686 1.00 58.75 84 PHE A O 1
ATOM 694 N N . ARG A 1 85 ? -10.649 13.294 17.594 1.00 58.25 85 ARG A N 1
ATOM 695 C CA . ARG A 1 85 ? -10.720 14.158 18.787 1.00 58.25 85 ARG A CA 1
ATOM 696 C C . ARG A 1 85 ? -11.621 15.374 18.573 1.00 58.25 85 ARG A C 1
ATOM 698 O O . ARG A 1 85 ? -12.345 15.736 19.494 1.00 58.25 85 ARG A O 1
ATOM 705 N N . MET A 1 86 ? -11.624 15.976 17.382 1.00 54.75 86 MET A N 1
ATOM 706 C CA . MET A 1 86 ? -12.501 17.117 17.084 1.00 54.75 86 MET A CA 1
ATOM 707 C C . MET A 1 86 ? -13.989 16.731 17.079 1.00 54.75 86 MET A C 1
ATOM 709 O O . MET A 1 86 ? -14.823 17.534 17.487 1.00 54.75 86 MET A O 1
ATOM 713 N N . ILE A 1 87 ? -14.332 15.499 16.684 1.00 56.66 87 ILE A N 1
ATOM 714 C CA . ILE A 1 87 ? -15.719 15.000 16.713 1.00 56.66 87 ILE A CA 1
ATOM 715 C C . ILE A 1 87 ? -16.176 14.704 18.154 1.00 56.66 87 ILE A C 1
ATOM 717 O O . ILE A 1 87 ? -17.317 14.995 18.507 1.00 56.66 87 ILE A O 1
ATOM 721 N N . GLY A 1 88 ? -15.289 14.175 19.005 1.00 51.16 88 GLY A N 1
ATOM 722 C CA . GLY A 1 88 ? -15.578 13.893 20.420 1.00 51.16 88 GLY A CA 1
ATOM 723 C C . GLY A 1 88 ? -15.528 15.110 21.356 1.00 51.16 88 GLY A C 1
ATOM 724 O O . GLY A 1 88 ? -15.941 15.001 22.506 1.00 51.16 88 GLY A O 1
ATOM 725 N N . GLY A 1 89 ? -15.030 16.255 20.877 1.00 43.94 89 GLY A N 1
ATOM 726 C CA . GLY A 1 89 ? -14.858 17.492 21.648 1.00 43.94 89 GLY A CA 1
ATOM 727 C C . GLY A 1 89 ? -16.077 18.419 21.698 1.00 43.94 89 GLY A C 1
ATOM 728 O O . GLY A 1 89 ? -15.972 19.509 22.247 1.00 43.94 89 GLY A O 1
ATOM 729 N N . LYS A 1 90 ? -17.229 18.025 21.139 1.00 40.09 90 LYS A N 1
ATOM 730 C CA . LYS A 1 90 ? -18.500 18.727 21.375 1.00 40.09 90 LYS A CA 1
ATOM 731 C C . LYS A 1 90 ? -19.166 18.188 22.643 1.00 40.09 90 LYS A C 1
ATOM 733 O O . LYS A 1 90 ? -20.066 17.353 22.567 1.00 40.09 90 LYS A O 1
ATOM 738 N N . LYS A 1 91 ? -18.714 18.667 23.796 1.00 36.50 91 LYS A N 1
ATOM 739 C CA . LYS A 1 91 ? -19.510 18.731 25.024 1.00 36.50 91 LYS A CA 1
ATOM 740 C C . LYS A 1 91 ? -19.333 20.104 25.642 1.00 36.50 91 LYS A C 1
ATOM 742 O O . LYS A 1 91 ? -18.168 20.546 25.707 1.00 36.50 91 LYS A O 1
#

Radius of gyration: 25.85 Å; chains: 1; bounding box: 56×30×65 Å

Secondary structure (DSSP, 8-state):
-HHHHHHHHHHHHHHHHHHHHHHHHHHHHHHHHHHHHHS-----SSSS-EEEEEEETTTEEEEEETTT--EEEEEPPHHHHHHHHHHHT--